Protein AF-A0A2W4I8P4-F1 (afdb_monomer)

pLDDT: mean 90.02, std 7.18, range [58.34, 96.88]

Structure (mmCIF, N/CA/C/O backbone):
data_AF-A0A2W4I8P4-F1
#
_entry.id   AF-A0A2W4I8P4-F1
#
loop_
_atom_site.group_PDB
_atom_site.id
_atom_site.type_symbol
_atom_site.label_atom_id
_atom_site.label_alt_id
_atom_site.label_comp_id
_atom_site.label_asym_id
_atom_site.label_entity_id
_atom_site.label_seq_id
_atom_site.pdbx_PDB_ins_code
_atom_site.Cartn_x
_atom_site.Cartn_y
_atom_site.Cartn_z
_atom_site.occupancy
_atom_site.B_iso_or_equiv
_atom_site.auth_seq_id
_atom_site.auth_comp_id
_atom_site.auth_asym_id
_atom_site.auth_atom_id
_atom_site.pdbx_PDB_mo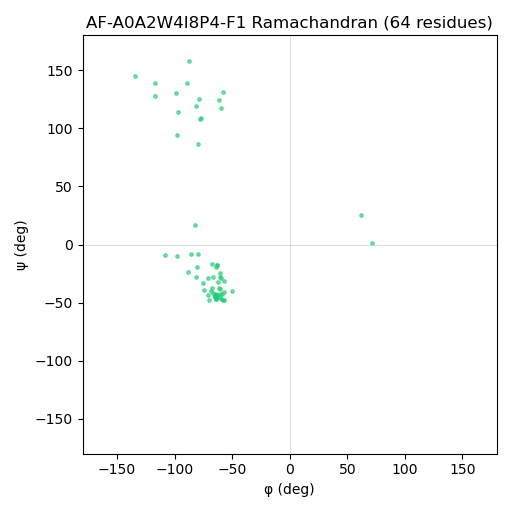del_num
ATOM 1 N N . MET A 1 1 ? -21.228 7.185 1.204 1.00 68.38 1 MET A N 1
ATOM 2 C CA . MET A 1 1 ? -22.405 6.316 1.399 1.00 68.38 1 MET A CA 1
ATOM 3 C C . MET A 1 1 ? -21.998 5.127 2.246 1.00 68.38 1 MET A C 1
ATOM 5 O O . MET A 1 1 ? -20.904 4.613 2.037 1.00 68.38 1 MET A O 1
ATOM 9 N N . SER A 1 2 ? -22.824 4.736 3.214 1.00 67.19 2 SER A N 1
ATOM 10 C CA . SER A 1 2 ? -22.676 3.459 3.910 1.00 67.19 2 SER A CA 1
ATOM 11 C C . SER A 1 2 ? -23.233 2.357 3.012 1.00 67.19 2 SER A C 1
ATOM 13 O O . SER A 1 2 ? -24.365 2.442 2.549 1.00 67.19 2 SER A O 1
ATOM 15 N N . THR A 1 3 ? -22.419 1.343 2.748 1.00 78.56 3 THR A N 1
ATOM 16 C CA . THR A 1 3 ? -22.833 0.145 2.014 1.00 78.56 3 THR A CA 1
ATOM 17 C C . THR A 1 3 ? -22.694 -1.013 2.979 1.00 78.56 3 THR A C 1
ATOM 19 O O . THR A 1 3 ? -21.637 -1.154 3.594 1.00 78.56 3 THR A O 1
ATOM 22 N N . ASN A 1 4 ? -23.749 -1.807 3.147 1.00 80.50 4 ASN A N 1
ATOM 23 C CA . ASN A 1 4 ? -23.698 -2.970 4.022 1.00 80.50 4 ASN A CA 1
ATOM 24 C C . ASN A 1 4 ? -22.993 -4.104 3.267 1.00 80.50 4 ASN A C 1
ATOM 26 O O . ASN A 1 4 ? -23.623 -4.861 2.532 1.00 80.50 4 ASN A O 1
ATOM 30 N N . LEU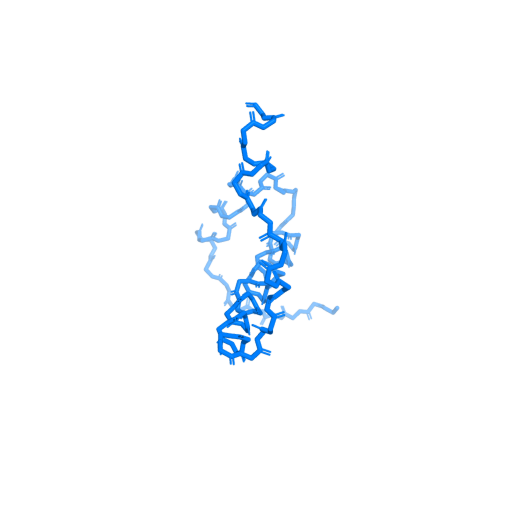 A 1 5 ? -21.663 -4.124 3.344 1.00 82.50 5 LEU A N 1
ATOM 31 C CA . LEU A 1 5 ? -20.822 -5.121 2.693 1.00 82.50 5 LEU A CA 1
ATOM 32 C C . LEU A 1 5 ? -20.448 -6.180 3.728 1.00 82.50 5 LEU A C 1
ATOM 34 O O . LEU A 1 5 ? -19.983 -5.831 4.811 1.00 82.50 5 LEU A O 1
ATOM 38 N N . ASN A 1 6 ? -20.622 -7.455 3.388 1.00 88.62 6 ASN A N 1
ATOM 39 C CA . ASN A 1 6 ? -20.146 -8.530 4.247 1.00 88.62 6 ASN A CA 1
ATOM 40 C C . ASN A 1 6 ? -18.625 -8.650 4.065 1.00 88.62 6 ASN A C 1
ATOM 42 O O . ASN A 1 6 ? -18.161 -9.031 2.990 1.00 88.62 6 ASN A O 1
ATOM 46 N N . ILE A 1 7 ? -17.864 -8.241 5.078 1.00 89.31 7 ILE A N 1
ATOM 47 C CA . ILE A 1 7 ? -16.397 -8.259 5.093 1.00 89.31 7 ILE A CA 1
ATOM 48 C C . ILE A 1 7 ? -15.970 -9.204 6.208 1.00 89.31 7 ILE A C 1
ATOM 50 O O . ILE A 1 7 ? -16.553 -9.179 7.287 1.00 89.31 7 ILE A O 1
ATOM 54 N N . ASP A 1 8 ? -14.947 -10.008 5.943 1.00 94.12 8 ASP A N 1
ATOM 55 C CA . ASP A 1 8 ? -14.307 -10.836 6.958 1.00 94.12 8 ASP A CA 1
ATOM 56 C C . ASP A 1 8 ? -13.738 -9.951 8.084 1.00 94.12 8 ASP A C 1
ATOM 58 O O . ASP A 1 8 ? -12.877 -9.091 7.858 1.00 94.12 8 ASP A O 1
ATOM 62 N N . ASP A 1 9 ? -14.264 -10.133 9.294 1.00 92.00 9 ASP A N 1
ATOM 63 C CA . ASP A 1 9 ? -13.908 -9.326 10.458 1.00 92.00 9 ASP A CA 1
ATOM 64 C C . ASP A 1 9 ? -12.490 -9.617 10.971 1.00 92.00 9 ASP A C 1
ATOM 66 O O . ASP A 1 9 ? -11.850 -8.707 11.511 1.00 92.00 9 ASP A O 1
ATOM 70 N N . GLU A 1 10 ? -11.974 -10.835 10.787 1.00 95.44 10 GLU A N 1
ATOM 71 C CA . GLU A 1 10 ? -10.601 -11.180 11.167 1.00 95.44 10 GLU A CA 1
ATOM 72 C C . GLU A 1 10 ? -9.619 -10.472 10.236 1.00 95.44 10 GLU A C 1
ATOM 74 O O . GLU A 1 10 ? -8.717 -9.765 10.699 1.00 95.44 10 GLU A O 1
ATOM 79 N N . LEU A 1 11 ? -9.874 -10.545 8.926 1.00 95.19 11 LEU A N 1
ATOM 80 C CA . LEU A 1 11 ? -9.074 -9.854 7.916 1.00 95.19 11 LEU A CA 1
ATOM 81 C C . LEU A 1 11 ? -9.092 -8.334 8.117 1.00 95.19 11 LEU A C 1
ATOM 83 O O . LEU A 1 11 ? -8.059 -7.668 8.016 1.00 95.19 11 LEU A O 1
ATOM 87 N N . LEU A 1 12 ? -10.262 -7.763 8.412 1.00 94.19 12 LEU A N 1
ATOM 88 C CA . LEU A 1 12 ? -10.397 -6.327 8.644 1.00 94.19 12 LEU A CA 1
ATOM 89 C C . LEU A 1 12 ? -9.677 -5.882 9.923 1.00 94.19 12 LEU A C 1
ATOM 91 O 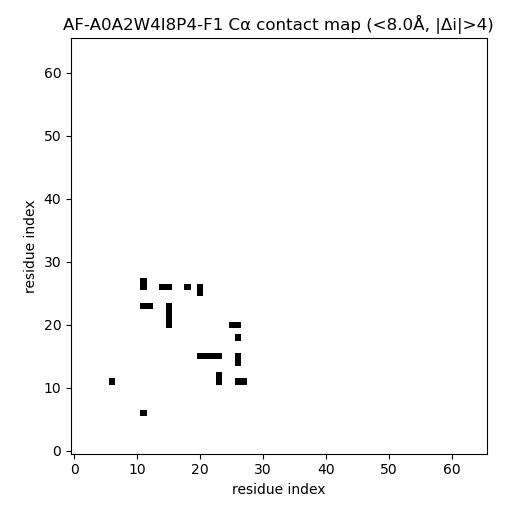O . LEU A 1 12 ? -9.079 -4.805 9.946 1.00 94.19 12 LEU A O 1
ATOM 95 N N . SER A 1 13 ? -9.711 -6.703 10.972 1.00 93.69 13 SER A N 1
ATOM 96 C CA . SER A 1 13 ? -9.001 -6.434 12.227 1.00 93.69 13 SER A CA 1
ATOM 97 C C . SER A 1 13 ? -7.488 -6.511 12.041 1.00 93.69 13 SER A C 1
ATOM 99 O O . SER A 1 13 ? -6.754 -5.659 12.549 1.00 93.69 13 SER A O 1
ATOM 101 N N . GLU A 1 14 ? -7.010 -7.477 11.257 1.00 95.50 14 GLU A N 1
ATOM 102 C CA . GLU A 1 14 ? -5.602 -7.569 10.890 1.00 95.50 14 GLU A CA 1
ATOM 103 C C . GLU A 1 14 ? -5.158 -6.361 10.058 1.00 95.50 14 GLU A C 1
ATOM 105 O O . GLU A 1 14 ? -4.158 -5.721 10.389 1.00 95.50 14 GLU A O 1
ATOM 110 N N . ALA A 1 15 ? -5.935 -5.980 9.042 1.00 95.06 15 ALA A N 1
ATOM 111 C CA . ALA A 1 15 ? -5.656 -4.804 8.224 1.00 95.06 15 ALA A CA 1
ATOM 112 C C . ALA A 1 15 ? -5.664 -3.504 9.049 1.00 95.06 15 ALA A C 1
ATOM 114 O O . ALA A 1 15 ? -4.837 -2.623 8.822 1.00 95.06 15 ALA A O 1
ATOM 115 N N . LEU A 1 16 ? -6.554 -3.379 10.040 1.00 94.62 16 LEU A N 1
ATOM 116 C CA . LEU A 1 16 ? -6.594 -2.236 10.958 1.00 94.62 16 LEU A CA 1
ATOM 117 C C . LEU A 1 16 ? -5.318 -2.168 11.811 1.00 94.62 16 LEU A C 1
ATOM 119 O O . LEU A 1 16 ? -4.715 -1.100 11.928 1.00 94.62 16 LEU A O 1
ATOM 123 N N . ARG A 1 17 ? -4.884 -3.314 12.359 1.00 94.38 17 ARG A N 1
ATOM 124 C CA . ARG A 1 17 ? -3.667 -3.441 13.175 1.00 94.38 17 ARG A CA 1
ATOM 125 C C . ARG A 1 17 ? -2.402 -3.143 12.369 1.00 94.38 17 ARG A C 1
ATOM 127 O O . ARG A 1 17 ? -1.535 -2.426 12.858 1.00 94.38 17 ARG A O 1
ATOM 134 N N . LEU A 1 18 ? -2.296 -3.682 11.155 1.00 95.06 18 LEU A N 1
ATOM 135 C CA . LEU A 1 18 ? -1.135 -3.500 10.277 1.00 95.06 18 LEU A CA 1
ATOM 136 C C . LEU A 1 18 ? -1.097 -2.104 9.640 1.00 95.06 18 LEU A C 1
ATOM 138 O O . LEU A 1 18 ? -0.029 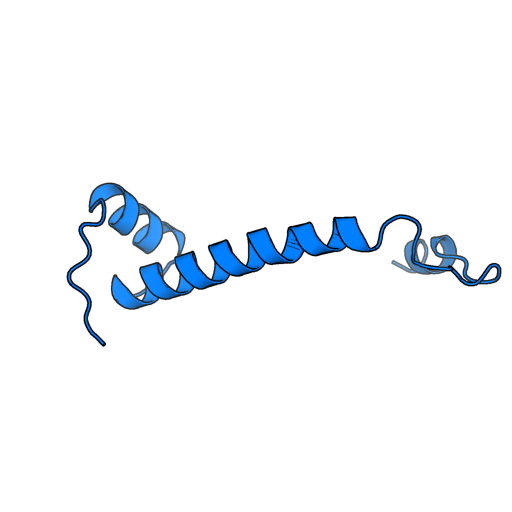-1.507 9.545 1.00 95.06 18 LEU A O 1
ATOM 142 N N . GLY A 1 19 ? -2.250 -1.569 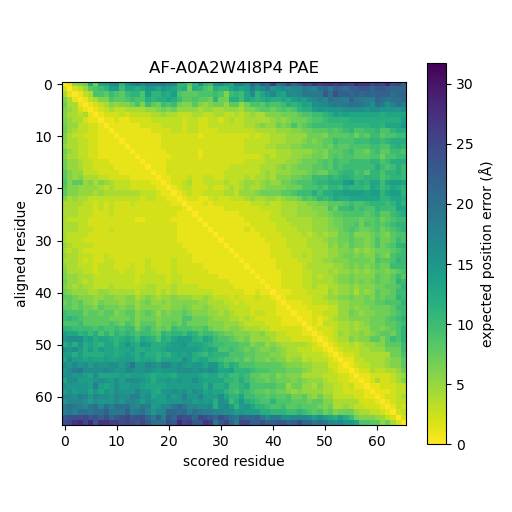9.231 1.00 89.19 19 GLY A N 1
ATOM 143 C CA . GLY A 1 19 ? -2.369 -0.249 8.602 1.00 89.19 19 GLY A CA 1
ATOM 144 C C . GLY A 1 19 ? -2.339 0.927 9.585 1.00 89.19 19 GLY A C 1
ATOM 145 O O . GLY A 1 19 ? -2.300 2.083 9.163 1.00 89.19 19 GLY A O 1
ATOM 146 N N . GLY A 1 20 ? -2.385 0.661 10.898 1.00 92.62 20 GLY A N 1
ATOM 147 C CA . GLY A 1 20 ? -2.317 1.686 11.945 1.00 92.62 20 GLY A CA 1
ATOM 148 C C . GLY A 1 20 ? -3.465 2.701 11.900 1.00 92.62 20 GLY A C 1
ATOM 149 O O . GLY A 1 20 ? -3.297 3.849 12.321 1.00 92.62 20 GLY A O 1
ATOM 150 N N . LYS A 1 21 ? -4.623 2.321 11.345 1.00 93.19 21 LYS A N 1
ATOM 151 C CA . LYS A 1 21 ? -5.782 3.218 11.208 1.00 93.19 21 LYS A CA 1
ATOM 152 C C . LYS A 1 21 ? -6.665 3.187 12.443 1.00 93.19 21 LYS A C 1
ATOM 154 O O . LYS A 1 21 ? -6.674 2.231 13.211 1.00 93.19 21 LYS A O 1
ATOM 159 N N . LYS A 1 22 ? -7.439 4.259 12.617 1.00 88.62 22 LYS A N 1
ATOM 160 C CA . LYS A 1 22 ? -8.329 4.435 13.771 1.00 88.62 22 LYS A CA 1
ATOM 161 C C . LYS A 1 22 ? -9.712 3.837 13.542 1.00 88.62 22 LYS A C 1
ATOM 163 O O . LYS A 1 22 ? -10.406 3.533 14.505 1.00 88.62 22 LYS A O 1
ATOM 168 N N . SER A 1 23 ? -10.132 3.678 12.286 1.00 92.81 23 SER A N 1
ATOM 169 C CA . SER A 1 23 ? -11.469 3.192 11.955 1.00 92.81 23 SER A CA 1
ATOM 170 C C . SER A 1 23 ? -11.467 2.124 10.864 1.00 92.81 23 SER A C 1
ATOM 172 O O . SER A 1 23 ? -10.737 2.223 9.878 1.00 92.81 23 SER A O 1
ATOM 174 N N . LYS A 1 24 ? -12.390 1.158 10.990 1.00 90.44 24 LYS A N 1
ATOM 175 C CA . LYS A 1 24 ? -12.682 0.142 9.962 1.00 90.44 24 LYS A CA 1
ATOM 176 C C . LYS A 1 24 ? -12.913 0.778 8.580 1.00 90.44 24 LYS A C 1
ATOM 178 O O . LYS A 1 24 ? -12.429 0.279 7.571 1.00 90.44 24 LYS A O 1
ATOM 183 N N . ARG A 1 25 ? -13.608 1.924 8.531 1.00 91.38 25 ARG A N 1
ATOM 184 C CA . ARG A 1 25 ? -13.887 2.663 7.286 1.00 91.38 25 ARG A CA 1
ATOM 185 C C . ARG A 1 25 ? -12.613 3.172 6.609 1.00 91.38 25 ARG A C 1
ATOM 187 O O . ARG A 1 25 ? -12.501 3.086 5.390 1.00 91.38 25 ARG A O 1
ATOM 194 N N . GLU A 1 26 ? -11.685 3.740 7.375 1.00 92.50 26 GLU A N 1
ATOM 195 C CA . GLU A 1 26 ? -10.410 4.224 6.836 1.00 92.50 26 GLU A CA 1
ATOM 196 C C . GLU A 1 26 ? -9.563 3.073 6.305 1.00 92.50 26 GLU A C 1
ATOM 198 O O . GLU A 1 26 ? -9.063 3.179 5.189 1.00 92.50 26 GLU A O 1
ATOM 203 N N . THR A 1 27 ? -9.487 1.964 7.045 1.00 94.88 27 THR A N 1
ATOM 204 C CA . THR A 1 27 ? -8.791 0.747 6.607 1.00 94.88 27 THR A CA 1
ATOM 205 C C . THR A 1 27 ? -9.339 0.223 5.286 1.00 94.88 27 THR A C 1
ATOM 207 O O . THR A 1 27 ? -8.572 -0.037 4.366 1.00 94.88 27 THR A O 1
ATOM 210 N N . VAL A 1 28 ? -10.666 0.115 5.150 1.00 93.44 28 VAL A N 1
ATOM 211 C CA . VAL A 1 28 ? -11.288 -0.364 3.904 1.00 93.44 28 VAL A CA 1
ATOM 212 C C . VAL A 1 28 ? -10.999 0.585 2.741 1.00 93.44 28 VAL A C 1
ATOM 214 O O . VAL A 1 28 ? -10.656 0.137 1.649 1.00 93.44 28 VAL A O 1
ATOM 217 N N . ASN A 1 29 ? -11.102 1.898 2.957 1.00 94.31 29 ASN A N 1
ATOM 218 C CA . ASN A 1 29 ? -10.832 2.871 1.899 1.00 94.31 29 ASN A CA 1
ATOM 219 C C . ASN A 1 29 ? -9.371 2.839 1.440 1.00 94.31 29 ASN A C 1
ATOM 221 O O . ASN A 1 29 ? -9.117 2.892 0.238 1.00 94.31 29 ASN A O 1
ATOM 225 N N . GLU A 1 30 ? -8.423 2.741 2.371 1.00 95.38 30 GLU A N 1
ATOM 226 C CA . GLU A 1 30 ? -7.003 2.621 2.039 1.00 95.38 30 GLU A CA 1
ATOM 227 C C . GLU A 1 30 ? -6.717 1.314 1.294 1.00 95.38 30 GLU A C 1
ATOM 229 O O . GLU A 1 30 ? -6.120 1.348 0.220 1.00 95.38 30 GLU A O 1
ATOM 234 N N . ALA A 1 31 ? -7.231 0.182 1.782 1.00 94.69 31 ALA A N 1
ATOM 235 C CA . ALA A 1 31 ? -7.066 -1.110 1.122 1.00 94.69 31 ALA A CA 1
ATOM 236 C C . ALA A 1 31 ? -7.591 -1.086 -0.325 1.00 94.69 31 ALA A C 1
ATOM 238 O O . ALA A 1 31 ? -6.944 -1.600 -1.240 1.00 94.69 31 ALA A O 1
ATOM 239 N N . LEU A 1 32 ? -8.735 -0.434 -0.568 1.00 95.12 32 LEU A N 1
ATOM 240 C CA . LEU A 1 32 ? -9.274 -0.251 -1.918 1.00 95.12 32 LEU A CA 1
ATOM 241 C C . LEU A 1 32 ? -8.387 0.655 -2.782 1.00 95.12 32 LEU A C 1
ATOM 243 O O . LEU A 1 32 ? -8.168 0.352 -3.958 1.00 95.12 32 LEU A O 1
ATOM 247 N N . GLN A 1 33 ? -7.856 1.746 -2.226 1.00 96.75 33 GLN A N 1
ATOM 248 C CA . GLN A 1 33 ? -6.923 2.619 -2.941 1.00 96.75 33 GLN A CA 1
ATOM 249 C C . GLN A 1 33 ? -5.656 1.865 -3.353 1.00 96.75 33 GLN A C 1
ATOM 251 O O . GLN A 1 33 ? -5.237 1.957 -4.510 1.00 96.75 33 GLN A O 1
ATOM 256 N N . GLU A 1 34 ? -5.074 1.081 -2.447 1.00 96.00 34 GLU A N 1
ATOM 257 C CA . GLU A 1 34 ? -3.897 0.261 -2.729 1.00 96.00 34 GLU A CA 1
ATOM 258 C C . GLU A 1 34 ? -4.187 -0.832 -3.755 1.00 96.00 34 GLU A C 1
ATOM 260 O O . GLU A 1 34 ? -3.414 -1.013 -4.699 1.00 96.00 34 GLU A O 1
ATOM 265 N N . TYR A 1 35 ? -5.329 -1.510 -3.635 1.00 95.88 35 TYR A N 1
ATOM 266 C CA . TYR A 1 35 ? -5.767 -2.527 -4.585 1.00 95.88 35 TYR A CA 1
ATOM 267 C C . TYR A 1 35 ? -5.887 -1.964 -6.006 1.00 95.88 35 TYR A C 1
ATOM 269 O O . TYR A 1 35 ? -5.343 -2.529 -6.962 1.00 95.88 35 TYR A O 1
ATOM 277 N N . VAL A 1 36 ? -6.542 -0.808 -6.150 1.00 96.56 36 VAL A N 1
ATOM 278 C CA . VAL A 1 36 ? -6.667 -0.121 -7.441 1.00 96.56 36 VAL A CA 1
ATOM 279 C C . VAL A 1 36 ? -5.297 0.332 -7.943 1.00 96.56 36 VAL A C 1
ATOM 281 O O . VAL A 1 36 ? -4.979 0.115 -9.113 1.00 96.56 36 VAL A O 1
ATOM 284 N N . LYS A 1 37 ? -4.461 0.922 -7.082 1.00 96.88 37 LYS A N 1
ATOM 285 C CA . LYS A 1 37 ? -3.112 1.379 -7.446 1.00 96.88 37 LYS A CA 1
ATOM 286 C C . LYS A 1 37 ? -2.245 0.225 -7.947 1.00 96.88 37 LYS A C 1
ATOM 288 O O . LYS A 1 37 ? -1.632 0.353 -9.004 1.00 96.88 37 LYS A O 1
ATOM 293 N N . ARG A 1 38 ? -2.235 -0.911 -7.245 1.00 95.94 38 ARG A N 1
ATOM 294 C CA . ARG A 1 38 ? -1.482 -2.117 -7.624 1.00 95.94 38 ARG A CA 1
ATOM 295 C C . ARG A 1 38 ? -1.921 -2.656 -8.984 1.00 95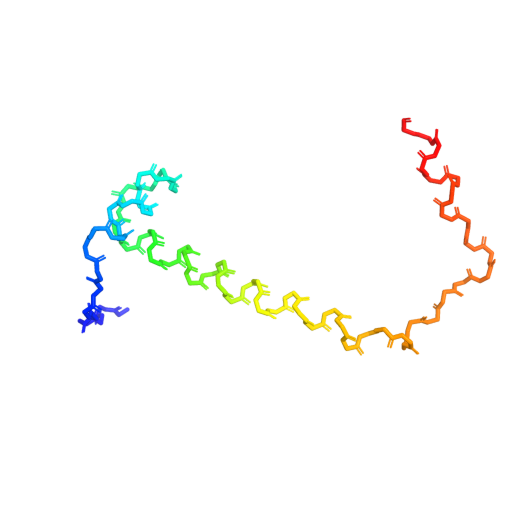.94 38 ARG A C 1
ATOM 297 O O . ARG A 1 38 ? -1.082 -3.089 -9.770 1.00 95.94 38 ARG A O 1
ATOM 304 N N . ARG A 1 39 ? -3.220 -2.600 -9.291 1.00 95.50 39 ARG A N 1
ATOM 305 C CA . ARG A 1 39 ? -3.735 -2.995 -10.611 1.00 95.50 39 ARG A CA 1
ATOM 306 C C . ARG A 1 39 ? -3.359 -2.001 -11.701 1.00 95.50 39 ARG A C 1
ATOM 308 O O . ARG A 1 39 ? -2.897 -2.430 -12.749 1.00 95.50 39 ARG A O 1
ATOM 315 N N . LYS A 1 40 ? -3.468 -0.697 -11.442 1.00 95.31 40 LYS A N 1
ATOM 316 C CA . LYS A 1 40 ? -3.024 0.341 -12.387 1.00 95.31 40 LYS A CA 1
ATOM 317 C C . LYS A 1 40 ? -1.524 0.278 -12.658 1.00 95.31 40 LYS A C 1
ATOM 319 O O . LYS A 1 40 ? -1.100 0.542 -13.771 1.00 95.31 40 LYS A O 1
ATOM 324 N N . GLN A 1 41 ? -0.706 -0.124 -11.685 1.00 94.69 41 GLN A N 1
ATOM 325 C CA . GLN A 1 41 ? 0.728 -0.321 -11.918 1.00 94.69 41 GLN A CA 1
ATOM 326 C C . GLN A 1 41 ? 1.016 -1.366 -13.002 1.00 94.69 41 GLN A C 1
ATOM 328 O O . GLN A 1 41 ? 2.015 -1.230 -13.698 1.00 94.69 41 GLN A O 1
ATOM 333 N N . GLN A 1 42 ? 0.140 -2.357 -13.209 1.00 93.62 42 GLN A N 1
ATOM 334 C CA . GLN A 1 42 ? 0.292 -3.322 -14.305 1.00 93.62 42 GLN A CA 1
ATOM 335 C C . GLN A 1 42 ? 0.192 -2.665 -15.688 1.00 93.62 42 GLN A C 1
ATOM 337 O O . GLN A 1 42 ? 0.710 -3.211 -16.659 1.00 93.62 42 GLN A O 1
ATO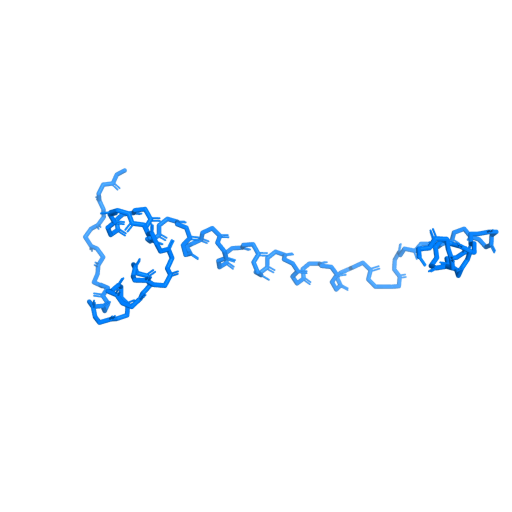M 342 N N . ASP A 1 43 ? -0.391 -1.467 -15.791 1.00 92.38 43 ASP A N 1
ATOM 343 C CA . ASP A 1 43 ? -0.441 -0.722 -17.048 1.00 92.38 43 ASP A CA 1
ATOM 344 C C . ASP A 1 43 ? 0.952 -0.332 -17.556 1.00 92.38 43 ASP A C 1
ATOM 346 O O . ASP A 1 43 ? 1.098 -0.079 -18.749 1.00 92.38 43 ASP A O 1
ATOM 350 N N . ILE A 1 44 ? 1.995 -0.361 -16.712 1.00 91.75 44 ILE A N 1
ATOM 351 C CA . ILE A 1 44 ? 3.380 -0.151 -17.157 1.00 91.75 44 ILE A CA 1
ATOM 352 C C . ILE A 1 44 ? 3.794 -1.157 -18.239 1.00 91.75 44 ILE A C 1
ATOM 354 O O . ILE A 1 44 ? 4.546 -0.817 -19.150 1.00 91.75 44 ILE A O 1
ATOM 358 N N . LEU A 1 45 ? 3.235 -2.372 -18.199 1.00 91.00 45 LEU A N 1
ATOM 359 C CA . LEU A 1 45 ? 3.486 -3.409 -19.197 1.00 91.00 45 LEU A CA 1
ATOM 360 C C . LEU A 1 45 ? 3.050 -2.968 -20.600 1.00 91.00 45 LEU A C 1
ATOM 362 O O . LEU A 1 45 ? 3.660 -3.363 -21.588 1.00 91.00 45 LEU A O 1
ATOM 366 N N . LYS A 1 46 ? 2.048 -2.084 -20.701 1.00 91.50 46 LYS A N 1
ATOM 367 C CA . LYS A 1 46 ? 1.551 -1.560 -21.982 1.00 91.50 46 LYS A CA 1
ATOM 368 C C . LYS A 1 46 ? 2.558 -0.662 -22.700 1.00 91.50 46 LYS A C 1
ATOM 370 O O . LYS A 1 46 ? 2.358 -0.403 -23.888 1.00 91.50 46 LYS A O 1
ATOM 375 N N . PHE A 1 47 ? 3.574 -0.169 -21.991 1.00 89.44 47 PHE A N 1
ATOM 376 C CA . PHE A 1 47 ? 4.598 0.736 -22.510 1.00 89.44 47 PHE A CA 1
ATOM 377 C C . PHE A 1 47 ? 5.890 0.018 -22.919 1.00 89.44 47 PHE A C 1
ATOM 379 O O . PHE A 1 47 ? 6.732 0.626 -23.579 1.00 89.44 47 PHE A O 1
ATOM 386 N N . PHE A 1 48 ? 6.053 -1.269 -22.592 1.00 88.12 48 PHE A N 1
ATOM 387 C CA . PHE A 1 48 ? 7.199 -2.041 -23.078 1.00 88.12 48 PHE A CA 1
ATOM 388 C C . PHE A 1 48 ? 7.230 -2.050 -24.611 1.00 88.12 48 PHE A C 1
ATOM 390 O O . PHE A 1 48 ? 6.214 -2.289 -25.261 1.00 88.12 48 PHE A O 1
ATOM 397 N N . GLY A 1 49 ? 8.398 -1.746 -25.180 1.00 87.62 49 GLY A N 1
ATOM 398 C CA . GLY A 1 49 ? 8.598 -1.647 -26.629 1.00 87.62 49 GLY A CA 1
ATOM 399 C C . GLY A 1 49 ? 7.945 -0.431 -27.300 1.00 87.62 49 GLY A C 1
ATOM 400 O O . GLY A 1 49 ? 8.053 -0.304 -28.512 1.00 87.62 49 GLY A O 1
ATOM 401 N N . LYS A 1 50 ? 7.276 0.454 -26.544 1.00 92.12 50 LYS A N 1
ATOM 402 C CA . LYS A 1 50 ? 6.671 1.698 -27.062 1.00 92.12 50 LYS A CA 1
ATOM 403 C C . LYS A 1 50 ? 7.402 2.966 -26.634 1.00 92.12 50 LYS A C 1
ATOM 405 O O . LYS A 1 50 ? 7.037 4.052 -27.070 1.00 92.12 50 LYS A O 1
ATOM 410 N N . VAL A 1 51 ? 8.357 2.841 -25.717 1.00 87.94 51 VAL A N 1
ATOM 411 C CA . VAL A 1 51 ? 9.143 3.969 -25.221 1.00 87.94 51 VAL A CA 1
ATOM 412 C C . VAL A 1 51 ? 10.455 4.007 -25.984 1.00 87.94 51 VAL A C 1
ATOM 414 O O . VAL A 1 51 ? 11.283 3.109 -25.829 1.00 87.94 51 VAL A O 1
ATOM 417 N N . ASP A 1 52 ? 10.637 5.064 -26.769 1.00 88.44 52 ASP A N 1
ATOM 418 C CA . ASP A 1 52 ? 11.918 5.386 -27.381 1.00 88.44 52 ASP A CA 1
ATOM 419 C C . ASP A 1 52 ? 12.795 6.108 -26.360 1.00 88.44 52 ASP A C 1
ATOM 421 O O . ASP A 1 52 ? 12.447 7.172 -25.842 1.00 88.44 52 ASP A O 1
ATOM 425 N N . PHE A 1 53 ? 13.940 5.509 -26.046 1.00 85.44 53 PHE A N 1
ATOM 426 C CA . PHE A 1 53 ? 14.939 6.126 -25.184 1.00 85.44 53 PHE A CA 1
ATOM 427 C C . PHE A 1 53 ? 15.911 6.949 -26.028 1.00 85.44 53 PHE A C 1
ATOM 429 O O . PHE A 1 53 ? 16.353 6.507 -27.090 1.00 85.44 53 PHE A O 1
ATOM 436 N N . ASP A 1 54 ? 16.281 8.133 -25.538 1.00 89.75 54 ASP A N 1
ATOM 437 C CA . ASP A 1 54 ? 17.334 8.932 -26.164 1.00 89.75 54 ASP A CA 1
ATOM 438 C C . ASP A 1 54 ? 18.654 8.146 -26.134 1.00 89.75 54 ASP A C 1
ATOM 440 O O . ASP A 1 54 ? 19.128 7.733 -25.075 1.00 89.75 54 ASP A O 1
ATOM 444 N N . GLN A 1 55 ? 19.264 7.952 -27.303 1.00 87.69 55 GLN A N 1
ATOM 445 C CA . GLN A 1 55 ? 20.518 7.212 -27.453 1.00 87.69 55 GLN A CA 1
ATOM 446 C C . GLN A 1 55 ? 21.685 7.837 -26.677 1.00 87.69 55 GLN A C 1
ATOM 448 O O . GLN A 1 55 ? 22.645 7.146 -26.340 1.00 87.69 55 GLN A O 1
ATOM 453 N N . LYS A 1 56 ? 21.625 9.142 -26.388 1.00 92.56 56 LYS A N 1
ATOM 454 C CA . LYS A 1 56 ? 22.642 9.864 -25.614 1.00 92.56 56 LYS A CA 1
ATOM 455 C C . LYS A 1 56 ? 22.408 9.774 -24.104 1.00 92.56 56 LYS A C 1
ATOM 457 O O . LYS A 1 56 ? 23.262 10.218 -23.333 1.00 92.56 56 LYS A O 1
ATOM 462 N N . TYR A 1 57 ? 21.272 9.229 -23.665 1.00 89.31 57 TYR A N 1
ATOM 463 C CA . TYR A 1 57 ? 20.945 9.107 -22.251 1.00 89.31 57 TYR A CA 1
ATOM 464 C C . TYR A 1 57 ? 21.698 7.939 -21.603 1.00 89.31 57 TYR A C 1
ATOM 466 O O . TYR A 1 57 ? 21.382 6.767 -21.801 1.00 89.31 57 TYR A O 1
ATOM 474 N N . AS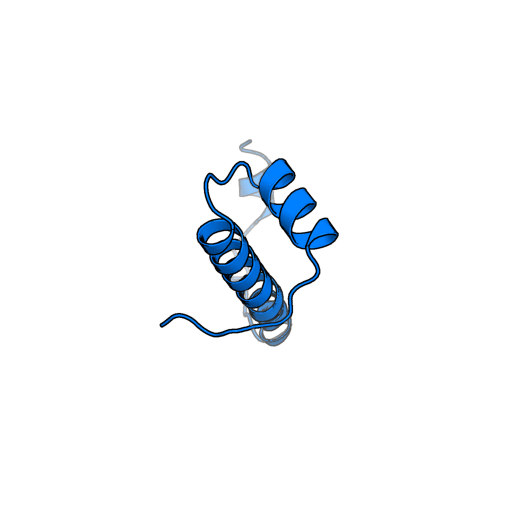P A 1 58 ? 22.690 8.267 -20.776 1.00 88.88 58 ASP A N 1
ATOM 475 C CA . ASP A 1 58 ? 23.463 7.291 -20.009 1.00 88.88 58 ASP A CA 1
ATOM 476 C C . ASP A 1 58 ? 22.933 7.175 -18.57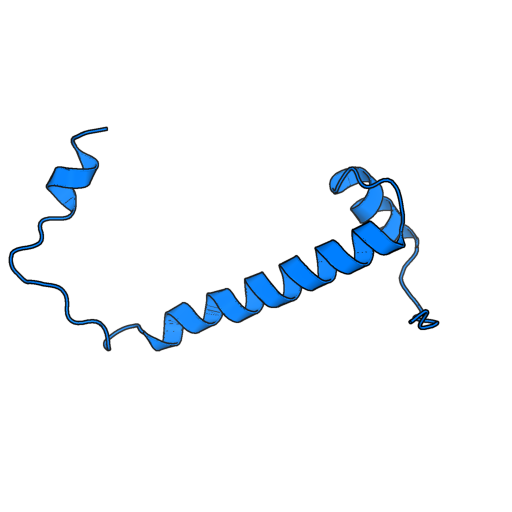2 1.00 88.88 58 ASP A C 1
ATOM 478 O O . ASP A 1 58 ? 23.332 7.906 -17.659 1.00 88.88 58 ASP A O 1
ATOM 482 N N . TYR A 1 59 ? 22.040 6.208 -18.360 1.00 85.38 59 TYR A N 1
ATOM 483 C CA . TYR A 1 59 ? 21.453 5.925 -17.049 1.00 85.38 59 TYR A CA 1
ATOM 484 C C . TYR A 1 59 ? 22.484 5.464 -15.996 1.00 85.38 59 TYR A C 1
ATOM 486 O O . TYR A 1 59 ? 22.198 5.518 -14.797 1.00 85.38 59 TYR A O 1
ATOM 494 N N . LYS A 1 60 ? 23.689 5.019 -16.395 1.00 90.12 60 LYS A N 1
ATOM 495 C CA . LYS A 1 60 ? 24.727 4.571 -15.451 1.00 90.12 60 LYS A CA 1
ATOM 496 C C . LYS A 1 60 ? 25.397 5.745 -14.743 1.00 90.12 60 LYS A C 1
ATOM 498 O O . LYS A 1 60 ? 25.698 5.616 -13.557 1.00 90.12 60 LYS A O 1
ATOM 503 N N . LYS A 1 61 ? 25.539 6.901 -15.406 1.00 90.94 61 LYS A N 1
ATOM 504 C CA . LYS A 1 61 ? 26.058 8.135 -14.779 1.00 90.94 61 LYS A CA 1
ATOM 505 C C . LYS A 1 61 ? 25.209 8.566 -13.583 1.00 90.94 61 LYS A C 1
ATOM 507 O O . LYS A 1 61 ? 25.746 8.876 -12.527 1.00 90.94 61 LYS A O 1
ATOM 512 N N . ALA A 1 62 ? 23.882 8.501 -13.714 1.00 84.69 62 ALA A N 1
ATOM 513 C CA . ALA A 1 62 ? 22.956 8.844 -12.633 1.00 84.69 62 ALA A CA 1
ATOM 514 C C . ALA A 1 62 ? 23.026 7.871 -11.438 1.00 84.69 62 ALA A C 1
ATOM 516 O O . ALA A 1 62 ? 22.737 8.257 -10.309 1.00 84.69 62 ALA A O 1
ATOM 517 N N . ARG A 1 63 ? 23.411 6.608 -11.670 1.00 86.44 63 ARG A N 1
ATOM 518 C CA . ARG A 1 63 ? 23.516 5.582 -10.620 1.00 86.44 63 ARG A CA 1
ATOM 519 C C . ARG A 1 63 ? 24.819 5.666 -9.821 1.00 86.44 63 ARG A C 1
ATOM 521 O O . ARG A 1 63 ? 24.820 5.257 -8.668 1.00 86.44 63 ARG A O 1
ATOM 528 N N . GLN A 1 64 ? 25.897 6.166 -10.424 1.00 87.62 64 GLN A N 1
ATOM 529 C CA . GLN A 1 64 ? 27.210 6.314 -9.778 1.00 87.62 64 GLN A CA 1
ATOM 530 C C . GLN A 1 64 ? 27.314 7.557 -8.883 1.00 87.62 64 GLN A C 1
ATOM 532 O O . GLN A 1 64 ? 28.183 7.612 -8.026 1.00 87.62 64 GLN A O 1
ATOM 537 N N . ALA A 1 65 ? 26.436 8.544 -9.069 1.00 73.75 65 ALA A N 1
ATOM 538 C CA . ALA A 1 65 ? 26.410 9.779 -8.282 1.00 73.75 65 ALA A CA 1
ATOM 539 C C . ALA A 1 65 ? 25.671 9.646 -6.929 1.00 73.75 65 ALA A C 1
ATOM 541 O O . ALA A 1 65 ? 25.267 10.658 -6.357 1.00 73.75 65 ALA A O 1
ATOM 542 N N . ARG A 1 66 ? 25.440 8.417 -6.449 1.00 58.34 66 ARG A N 1
ATOM 543 C CA . ARG A 1 66 ? 24.786 8.111 -5.169 1.00 58.34 66 ARG A CA 1
ATOM 544 C C . ARG A 1 66 ? 25.738 7.414 -4.217 1.00 58.34 66 ARG A C 1
ATOM 546 O O . ARG A 1 66 ? 26.502 6.555 -4.706 1.00 58.34 66 ARG A O 1
#

Mean predicted aligned error: 6.97 Å

Radius of gyration: 20.12 Å; Cα contacts (8 Å, |Δi|>4): 14; chains: 1; bounding box: 51×21×41 Å

Solvent-accessible surface area (backbone atoms only — not comparable to full-atom values): 4306 Å² total; per-residue (Å²): 135,92,72,96,70,96,66,65,64,67,61,51,50,50,47,27,66,74,67,70,48,93,42,75,68,57,34,52,54,48,53,51,53,50,54,52,49,60,56,57,56,57,55,58,65,76,44,66,95,69,68,85,72,64,89,85,64,60,72,64,63,70,62,67,77,108

Secondary structure (DSSP, 8-state):
--------HHHHHHHHHHHT-SSHHHHHHHHHHHHHHHHHHGGGGGGTTT-PPPTT--HHHHHHT-

Foldseek 3Di:
DDDPDDDDPVVLVVLCVVVVDDDSVVSVVVVVVVVVVVVVVCCVVVCVVVDDDDPPDDPVVVVVVD

Sequence (66 aa):
MSTNLNIDDELLSEALRLGGKKSKRETVNEALQEYVKRRKQQDILKFFGKVDFDQKYDYKKARQAR

Nearest PDB structures (foldseek):
  6a7v-assembly1_H  TM=5.500E-01  e=5.250E-02  Mycobacterium tuberculosis H37Rv